Protein AF-A0A8T3YT86-F1 (afdb_monomer_lite)

Sequence (71 aa):
MKAKLTNLRQTFYLQLVQKLQTLSDQLTWSHYTELLEIDEDLERNFYEKECISEKWSVRELIAYIPNKWFY

Radius of gyration: 12.6 Å; chains: 1; bounding box: 32×24×29 Å

Secondary structure (DSSP, 8-state):
--HHHHHHHHHHHHHHHHHHTTTTTT--HHHHHHHTT---HHHHHHHHHHHHHHT--HHHHHHHSTTSTT-

Foldseek 3Di:
DPPPVVVVVVVVVVVVVVVCVPVVPQDDPLQVVLLVVDPDPVVSVVLVVCCRVVVDDSVVSVVVVVPPPPD

pLDDT: mean 71.81, std 14.63, range [36.34, 88.19]

Structure (mmCIF, N/CA/C/O backbone):
data_AF-A0A8T3YT86-F1
#
_entry.id   AF-A0A8T3YT86-F1
#
loop_
_atom_site.group_PDB
_atom_site.id
_atom_site.type_symbol
_atom_site.label_atom_id
_atom_site.label_alt_id
_atom_site.label_comp_id
_atom_site.label_asym_id
_atom_site.label_entity_id
_atom_site.label_seq_id
_atom_site.pdbx_PDB_ins_code
_atom_site.Cartn_x
_atom_site.Cartn_y
_atom_site.Cartn_z
_atom_site.occupancy
_atom_site.B_iso_or_equiv
_atom_site.auth_seq_id
_atom_site.auth_comp_id
_atom_site.auth_asym_id
_atom_site.auth_atom_id
_atom_site.pdbx_PDB_model_num
ATOM 1 N N . MET A 1 1 ? 18.319 9.752 -19.593 1.00 42.09 1 MET A N 1
ATOM 2 C CA . MET A 1 1 ? 17.246 8.730 -19.561 1.00 42.09 1 MET A CA 1
ATOM 3 C C . MET A 1 1 ? 16.748 8.447 -18.128 1.00 42.09 1 MET A C 1
ATOM 5 O O . MET A 1 1 ? 16.660 7.297 -17.738 1.00 42.09 1 MET A O 1
ATOM 9 N N . LYS A 1 2 ? 16.399 9.472 -17.325 1.00 36.34 2 LYS A N 1
ATOM 10 C CA . LYS A 1 2 ? 15.825 9.293 -15.964 1.00 36.34 2 LYS A CA 1
ATOM 11 C C . LYS A 1 2 ? 14.340 9.689 -15.852 1.00 36.34 2 LYS A C 1
ATOM 13 O O . LYS A 1 2 ? 13.720 9.415 -14.839 1.00 36.34 2 LYS A O 1
ATOM 18 N N . ALA A 1 3 ? 13.763 10.292 -16.897 1.00 39.03 3 ALA A N 1
ATOM 19 C CA . ALA A 1 3 ? 12.431 10.908 -16.855 1.00 39.03 3 ALA A CA 1
ATOM 20 C C . ALA A 1 3 ? 11.249 9.925 -16.999 1.00 39.03 3 ALA A C 1
ATOM 22 O O . ALA A 1 3 ? 10.125 10.258 -16.642 1.00 39.03 3 ALA A O 1
ATOM 23 N N . LYS A 1 4 ? 11.477 8.710 -17.519 1.00 44.59 4 LYS A N 1
ATOM 24 C CA . LYS A 1 4 ? 10.396 7.735 -17.760 1.00 44.59 4 LYS A CA 1
ATOM 25 C C . LYS A 1 4 ? 9.950 7.034 -16.467 1.00 44.59 4 LYS A C 1
ATOM 27 O O . LYS A 1 4 ? 8.762 6.816 -16.269 1.00 44.59 4 LYS A O 1
ATOM 32 N N . LEU A 1 5 ? 10.897 6.764 -15.564 1.00 47.94 5 LEU A N 1
ATOM 33 C CA . LEU A 1 5 ? 10.652 6.122 -14.266 1.00 47.94 5 LEU A CA 1
ATOM 34 C C . LEU A 1 5 ? 9.955 7.058 -13.269 1.00 47.94 5 LEU A C 1
ATOM 36 O O . LEU A 1 5 ? 9.093 6.617 -12.515 1.00 47.94 5 LEU A O 1
ATOM 40 N N . THR A 1 6 ? 10.283 8.354 -13.276 1.00 55.62 6 THR A N 1
ATOM 41 C CA . THR A 1 6 ? 9.633 9.347 -12.403 1.00 55.62 6 THR A CA 1
ATOM 42 C C . THR A 1 6 ? 8.152 9.506 -12.727 1.00 55.62 6 THR A C 1
ATOM 44 O O . THR A 1 6 ? 7.338 9.543 -11.810 1.00 55.62 6 THR A O 1
ATOM 47 N N . ASN A 1 7 ? 7.788 9.508 -14.013 1.00 59.62 7 ASN A N 1
ATOM 48 C CA . ASN A 1 7 ? 6.390 9.623 -14.434 1.00 59.62 7 ASN A CA 1
ATOM 49 C C . ASN A 1 7 ? 5.552 8.390 -14.059 1.00 59.62 7 ASN A C 1
ATOM 51 O O . ASN A 1 7 ? 4.404 8.536 -13.640 1.00 59.62 7 ASN A O 1
ATOM 55 N N . LEU A 1 8 ? 6.118 7.181 -14.151 1.00 63.25 8 LEU A N 1
ATOM 56 C CA . LEU A 1 8 ? 5.436 5.951 -13.727 1.00 63.25 8 LEU A CA 1
ATOM 57 C C . LEU A 1 8 ? 5.250 5.906 -12.205 1.00 63.25 8 LEU A C 1
ATOM 59 O O . LEU A 1 8 ? 4.158 5.620 -11.728 1.00 63.25 8 LEU A O 1
ATOM 63 N N . ARG A 1 9 ? 6.269 6.301 -11.431 1.00 63.19 9 ARG A N 1
ATOM 64 C CA . ARG A 1 9 ? 6.154 6.413 -9.966 1.00 63.19 9 ARG A CA 1
ATOM 65 C C . ARG A 1 9 ? 5.101 7.434 -9.541 1.00 63.19 9 ARG A C 1
ATOM 67 O O . ARG A 1 9 ? 4.349 7.179 -8.608 1.00 63.19 9 ARG A O 1
ATOM 74 N N . GLN A 1 10 ? 5.021 8.572 -10.228 1.00 62.66 10 GLN A N 1
ATOM 75 C CA . GLN A 1 10 ? 4.077 9.638 -9.894 1.00 62.66 10 GLN A CA 1
ATOM 76 C C . GLN A 1 10 ? 2.629 9.301 -10.286 1.00 62.66 10 GLN A C 1
ATOM 78 O O . GLN A 1 10 ? 1.701 9.636 -9.556 1.00 62.66 10 GLN A O 1
ATOM 83 N N . THR A 1 11 ? 2.420 8.599 -11.402 1.00 62.97 11 THR A N 1
ATOM 84 C CA . THR A 1 11 ? 1.085 8.124 -11.811 1.00 62.97 11 THR A CA 1
ATOM 85 C C . THR A 1 11 ? 0.581 6.999 -10.911 1.00 62.97 11 THR A C 1
ATOM 87 O O . THR A 1 11 ? -0.561 7.056 -10.456 1.00 62.97 11 THR A O 1
ATOM 90 N N . PHE A 1 12 ? 1.449 6.046 -10.561 1.00 66.94 12 PHE A N 1
ATOM 91 C CA . PHE A 1 12 ? 1.126 4.994 -9.599 1.00 66.94 12 PHE A CA 1
ATOM 92 C C . PHE A 1 12 ? 0.842 5.579 -8.207 1.00 66.94 12 PHE A C 1
ATOM 94 O O . PHE A 1 12 ? -0.131 5.196 -7.567 1.00 66.94 12 PHE A O 1
ATOM 101 N N . TYR A 1 13 ? 1.609 6.591 -7.779 1.00 67.75 13 TYR A N 1
ATOM 102 C CA . TYR A 1 13 ? 1.344 7.351 -6.552 1.00 67.75 13 TYR A CA 1
ATOM 103 C C . TYR A 1 13 ? -0.055 7.979 -6.545 1.00 67.75 13 TYR A C 1
ATOM 105 O O . TYR A 1 13 ? -0.777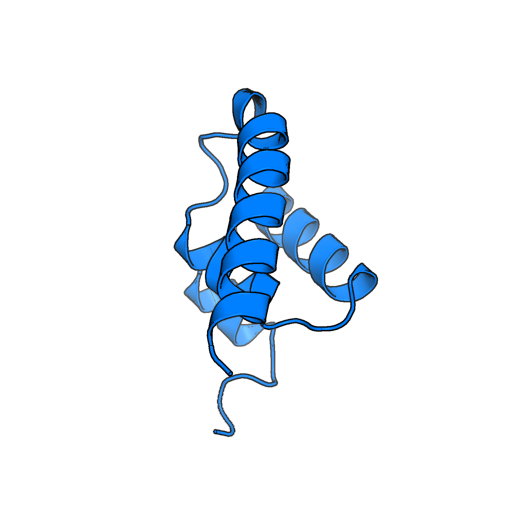 7.822 -5.570 1.00 67.75 13 TYR A O 1
ATOM 113 N N . LEU A 1 14 ? -0.488 8.638 -7.624 1.00 65.12 14 LEU A N 1
ATOM 114 C CA . LEU A 1 14 ? -1.822 9.253 -7.683 1.00 65.12 14 LEU A CA 1
ATOM 115 C C . LEU A 1 14 ? -2.963 8.224 -7.676 1.00 65.12 14 LEU A C 1
ATOM 117 O O . LEU A 1 14 ? -4.033 8.502 -7.130 1.00 65.12 14 LEU A O 1
ATOM 121 N N . GLN A 1 15 ? -2.751 7.044 -8.265 1.00 67.00 15 GLN A N 1
ATOM 122 C CA . GLN A 1 15 ? -3.706 5.933 -8.201 1.00 67.00 15 GLN A CA 1
ATOM 123 C C . GLN A 1 15 ? -3.752 5.300 -6.805 1.00 67.00 15 GLN A C 1
ATOM 125 O O . GLN A 1 15 ? -4.836 5.009 -6.299 1.00 67.00 15 GLN A O 1
ATOM 130 N N . LEU A 1 16 ? -2.593 5.130 -6.164 1.00 65.44 16 LEU A N 1
ATOM 131 C CA . LEU A 1 16 ? -2.486 4.622 -4.798 1.00 65.44 16 LEU A CA 1
ATOM 132 C C . LEU A 1 16 ? -3.091 5.595 -3.790 1.00 65.44 16 LEU A C 1
ATOM 134 O O . LEU A 1 16 ? -3.902 5.175 -2.982 1.00 65.44 16 LEU A O 1
ATOM 138 N N . VAL A 1 17 ? -2.777 6.891 -3.858 1.00 61.06 17 VAL A N 1
ATOM 139 C CA . VAL A 1 17 ? -3.321 7.918 -2.951 1.00 61.06 17 VAL A CA 1
ATOM 140 C C . VAL A 1 17 ? -4.848 8.003 -3.041 1.00 61.06 17 VAL A C 1
ATOM 142 O O . VAL A 1 17 ? -5.513 8.170 -2.021 1.00 61.06 17 VAL A O 1
ATOM 145 N N . GLN A 1 18 ? -5.421 7.812 -4.233 1.00 60.59 18 GLN A N 1
ATOM 146 C CA . GLN A 1 18 ? -6.875 7.721 -4.397 1.00 60.59 18 GLN A CA 1
ATOM 147 C C . GLN A 1 18 ? -7.474 6.459 -3.761 1.00 60.59 18 GLN A C 1
ATOM 149 O O . GLN A 1 18 ? -8.534 6.546 -3.149 1.00 60.59 18 GLN A O 1
ATOM 154 N N . LYS A 1 19 ? -6.800 5.301 -3.831 1.00 61.38 19 LYS A N 1
ATOM 155 C CA . LYS A 1 19 ? -7.209 4.102 -3.070 1.00 61.38 19 LYS A CA 1
ATOM 156 C C . LYS A 1 19 ? -7.025 4.297 -1.553 1.00 61.38 19 LYS A C 1
ATOM 158 O O . LYS A 1 19 ? -7.867 3.883 -0.760 1.00 61.38 19 LYS A O 1
ATOM 163 N N . LEU A 1 20 ? -5.958 4.988 -1.155 1.00 54.16 20 LEU A N 1
ATOM 164 C CA . LEU A 1 20 ? -5.543 5.245 0.227 1.00 54.16 20 LEU A CA 1
ATOM 165 C C . LEU A 1 20 ? -6.412 6.254 0.975 1.00 54.16 20 LEU A C 1
ATOM 167 O O . LEU A 1 20 ? -6.395 6.233 2.203 1.00 54.16 20 LEU A O 1
ATOM 171 N N . GLN A 1 21 ? -7.223 7.072 0.293 1.00 54.09 21 GLN A N 1
ATOM 172 C CA . GLN A 1 21 ? -8.216 7.929 0.961 1.00 54.09 21 GLN A CA 1
ATOM 173 C C . GLN A 1 21 ? -9.196 7.135 1.852 1.00 54.09 21 GLN A C 1
ATOM 175 O O . GLN A 1 21 ? -9.862 7.727 2.695 1.00 54.09 21 GLN A O 1
ATOM 180 N N . THR A 1 22 ? -9.237 5.801 1.719 1.00 52.69 22 THR A N 1
ATOM 181 C CA . THR A 1 22 ? -9.992 4.886 2.595 1.00 52.69 22 THR A CA 1
ATOM 182 C C . THR A 1 22 ? -9.128 3.973 3.487 1.00 52.69 22 THR A C 1
ATOM 184 O O . THR A 1 22 ? -9.672 3.301 4.356 1.00 52.69 22 THR A O 1
ATOM 187 N N . LEU A 1 23 ? -7.795 3.961 3.326 1.00 52.59 23 LEU A N 1
ATOM 188 C CA . LEU A 1 23 ? -6.857 2.999 3.947 1.00 52.59 23 LEU A CA 1
ATOM 189 C C . LEU A 1 23 ? -5.632 3.659 4.617 1.00 52.59 23 LEU A C 1
ATOM 191 O O . LEU A 1 23 ? -4.636 2.988 4.885 1.00 52.59 23 LEU A O 1
ATOM 195 N N . SER A 1 24 ? -5.689 4.968 4.881 1.00 53.28 24 SER A N 1
ATOM 196 C CA . SER A 1 24 ? -4.544 5.798 5.300 1.00 53.28 24 SER A CA 1
ATOM 197 C C . SER A 1 24 ? -3.789 5.331 6.559 1.00 53.28 24 SER A C 1
ATOM 199 O O . SER A 1 24 ? -2.690 5.825 6.795 1.00 53.28 24 SER A O 1
ATOM 201 N N . ASP A 1 25 ? -4.320 4.389 7.340 1.00 58.06 25 ASP A N 1
ATOM 202 C CA . ASP A 1 25 ? -3.702 3.923 8.589 1.00 58.06 25 ASP A CA 1
ATOM 203 C C . ASP A 1 25 ? -2.956 2.580 8.490 1.00 58.06 25 ASP A C 1
ATOM 205 O O . ASP A 1 25 ? -2.396 2.135 9.490 1.00 58.06 25 ASP A O 1
ATOM 209 N N . GLN A 1 26 ? -2.932 1.906 7.332 1.00 65.44 26 GLN A N 1
ATOM 210 C CA . GLN A 1 26 ? -2.427 0.519 7.273 1.00 65.44 26 GLN A CA 1
ATOM 211 C C . GLN A 1 26 ? -1.052 0.345 6.616 1.00 65.44 26 GLN A C 1
ATOM 213 O O . GLN A 1 26 ? -0.281 -0.495 7.068 1.00 65.44 26 GLN A O 1
ATOM 218 N N . LEU A 1 27 ? -0.698 1.145 5.601 1.00 73.56 27 LEU A N 1
ATOM 219 C CA . LEU A 1 27 ? 0.590 1.033 4.899 1.00 73.56 27 LEU A CA 1
ATOM 220 C C . LEU A 1 27 ? 1.250 2.398 4.698 1.00 73.56 27 LEU A C 1
ATOM 222 O O . LEU A 1 27 ? 0.659 3.330 4.153 1.00 73.56 27 LEU A O 1
ATOM 226 N N . THR A 1 28 ? 2.514 2.500 5.103 1.00 77.50 28 THR A N 1
ATOM 227 C CA . THR A 1 28 ? 3.346 3.699 4.918 1.00 77.50 28 THR A CA 1
ATOM 228 C C . THR A 1 28 ? 4.043 3.710 3.555 1.00 77.50 28 THR A C 1
ATOM 230 O O . THR A 1 28 ? 4.199 2.671 2.918 1.00 77.50 28 THR A O 1
ATOM 233 N N . TRP A 1 29 ? 4.544 4.877 3.126 1.00 76.50 29 TRP A N 1
ATOM 234 C CA . TRP A 1 29 ? 5.308 5.038 1.875 1.00 76.50 29 TRP A CA 1
ATOM 235 C C . TRP A 1 29 ? 6.448 4.022 1.713 1.00 76.50 29 TRP A C 1
ATOM 237 O O . TRP A 1 29 ? 6.694 3.548 0.609 1.00 76.50 29 TRP A O 1
ATOM 247 N N . SER A 1 30 ? 7.089 3.637 2.818 1.00 82.19 30 SER A N 1
ATOM 248 C CA . SER A 1 30 ? 8.143 2.627 2.817 1.00 82.19 30 SER A CA 1
ATOM 249 C C . SER A 1 30 ? 7.659 1.248 2.369 1.00 82.19 30 SER A C 1
ATOM 251 O O . SER A 1 30 ? 8.412 0.557 1.712 1.00 82.19 30 SER A O 1
ATOM 253 N N . HIS A 1 31 ? 6.414 0.847 2.639 1.00 83.75 31 HIS A N 1
ATOM 254 C CA . HIS A 1 31 ? 5.876 -0.405 2.088 1.00 83.75 31 HIS A CA 1
ATOM 255 C C . HIS A 1 31 ? 5.724 -0.310 0.570 1.00 83.75 31 HIS A C 1
ATOM 257 O O . HIS A 1 31 ? 6.085 -1.226 -0.160 1.00 83.75 31 HIS A O 1
ATOM 263 N N . TYR A 1 32 ? 5.249 0.832 0.075 1.00 79.12 32 TYR A N 1
ATOM 264 C CA . TYR A 1 32 ? 5.063 1.041 -1.357 1.00 79.12 32 TYR A CA 1
ATOM 265 C C . TYR A 1 32 ? 6.375 1.099 -2.125 1.00 79.12 32 TYR A C 1
ATOM 267 O O . TYR A 1 32 ? 6.418 0.631 -3.256 1.00 79.12 32 TYR A O 1
ATOM 275 N N . THR A 1 33 ? 7.447 1.636 -1.542 1.00 83.38 33 THR A N 1
ATOM 276 C CA . THR A 1 33 ? 8.759 1.593 -2.198 1.00 83.38 33 THR A CA 1
ATOM 277 C C . THR A 1 33 ? 9.239 0.163 -2.407 1.00 83.38 33 THR A C 1
ATOM 279 O O . THR A 1 33 ? 9.776 -0.115 -3.471 1.00 83.38 33 THR A O 1
ATOM 282 N N . GLU A 1 34 ? 8.975 -0.734 -1.454 1.00 85.00 34 GLU A N 1
ATOM 283 C CA . GLU A 1 34 ? 9.280 -2.165 -1.585 1.00 85.00 34 GLU A CA 1
ATOM 284 C C . GLU A 1 34 ? 8.385 -2.834 -2.636 1.00 85.00 34 GLU A C 1
ATOM 286 O O . GLU A 1 34 ? 8.870 -3.490 -3.550 1.00 85.00 34 GLU A O 1
ATOM 291 N N . LEU A 1 35 ? 7.071 -2.598 -2.576 1.00 82.94 35 LEU A N 1
ATOM 292 C CA . LEU A 1 35 ? 6.111 -3.150 -3.540 1.00 82.94 35 LEU A CA 1
ATOM 293 C C . LEU A 1 35 ? 6.356 -2.659 -4.981 1.00 82.94 35 LEU A C 1
ATOM 295 O O . LEU A 1 35 ? 6.077 -3.376 -5.939 1.00 82.94 35 LEU A O 1
ATOM 299 N N . LEU A 1 36 ? 6.877 -1.443 -5.157 1.00 81.62 36 LEU A N 1
ATOM 300 C CA . LEU A 1 36 ? 7.238 -0.879 -6.463 1.00 81.62 36 LEU A CA 1
ATOM 301 C C . LEU A 1 36 ? 8.505 -1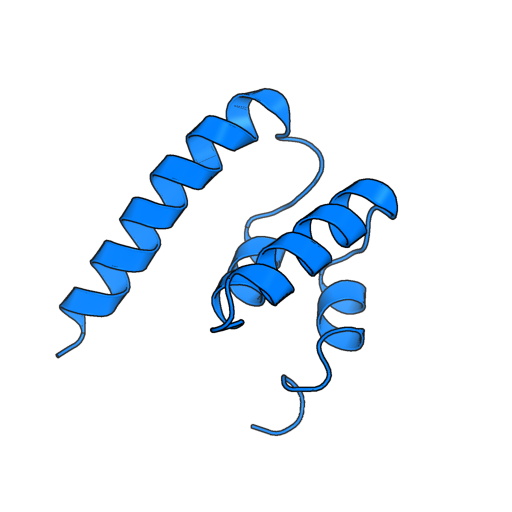.497 -7.070 1.00 81.62 36 LEU A C 1
ATOM 303 O O . LEU A 1 36 ? 8.727 -1.310 -8.264 1.00 81.62 36 LEU A O 1
ATOM 307 N N . GLU A 1 37 ? 9.339 -2.175 -6.278 1.00 79.38 37 GLU A N 1
ATOM 308 C CA . GLU A 1 37 ? 10.494 -2.931 -6.786 1.00 79.38 37 GLU A CA 1
ATOM 309 C C . GLU A 1 37 ? 10.085 -4.293 -7.365 1.00 79.38 37 GLU A C 1
ATOM 311 O O . GLU A 1 37 ? 10.848 -4.886 -8.121 1.00 79.38 37 GLU A O 1
ATOM 316 N N . ILE A 1 38 ? 8.878 -4.772 -7.050 1.00 83.19 38 ILE A N 1
ATOM 317 C CA . ILE A 1 38 ? 8.310 -5.991 -7.628 1.00 83.19 38 ILE A CA 1
ATOM 318 C C . ILE A 1 38 ? 7.808 -5.672 -9.039 1.00 83.19 38 ILE A C 1
ATOM 320 O O . ILE A 1 38 ? 6.892 -4.860 -9.200 1.00 83.19 38 ILE A O 1
ATOM 324 N N . ASP A 1 39 ? 8.383 -6.315 -10.056 1.00 79.94 39 ASP A N 1
ATOM 325 C CA . ASP A 1 39 ? 8.015 -6.107 -11.463 1.00 79.94 39 ASP A CA 1
ATOM 326 C C . ASP A 1 39 ? 6.648 -6.725 -11.817 1.00 79.94 39 ASP A C 1
ATOM 328 O O . ASP A 1 39 ? 5.896 -6.161 -12.613 1.00 79.94 39 ASP A O 1
ATOM 332 N N . GLU A 1 40 ? 6.300 -7.863 -11.209 1.00 83.69 40 GLU A N 1
ATOM 333 C CA . GLU A 1 40 ? 5.058 -8.597 -11.473 1.00 83.69 40 GLU A CA 1
ATOM 334 C C . GLU A 1 40 ? 3.874 -7.996 -10.687 1.00 83.69 40 GLU A C 1
ATOM 336 O O . GLU A 1 40 ? 3.827 -8.022 -9.455 1.00 83.69 40 GLU A O 1
ATOM 341 N N . ASP A 1 41 ? 2.860 -7.487 -11.394 1.00 81.38 41 ASP A N 1
ATOM 342 C CA . ASP A 1 41 ? 1.693 -6.849 -10.764 1.00 81.38 41 ASP A CA 1
ATOM 343 C C . ASP A 1 41 ? 0.861 -7.819 -9.897 1.00 81.38 41 ASP A C 1
ATOM 345 O O . ASP A 1 41 ? 0.235 -7.400 -8.918 1.00 81.38 41 ASP A O 1
ATOM 349 N N . LEU A 1 42 ? 0.849 -9.114 -10.239 1.00 84.88 42 LEU A N 1
ATOM 350 C CA . LEU A 1 42 ? 0.161 -10.155 -9.464 1.00 84.88 42 LEU A CA 1
ATOM 351 C C . LEU A 1 42 ? 0.822 -10.370 -8.101 1.00 84.88 42 LEU A C 1
ATOM 353 O O . LEU A 1 42 ? 0.134 -10.396 -7.080 1.00 84.88 42 LEU A O 1
ATOM 357 N N . GLU A 1 43 ? 2.147 -10.488 -8.097 1.00 85.31 43 GLU A N 1
ATOM 358 C CA . GLU A 1 43 ? 2.950 -10.664 -6.891 1.00 85.31 43 GLU A CA 1
ATOM 359 C C . GLU A 1 43 ? 2.849 -9.422 -5.995 1.00 85.31 43 GLU A C 1
ATOM 361 O O . GLU A 1 43 ? 2.585 -9.533 -4.798 1.00 85.31 43 GLU A O 1
ATOM 366 N N . ARG A 1 44 ? 2.905 -8.222 -6.589 1.00 86.50 44 ARG A N 1
ATOM 367 C CA . ARG A 1 44 ? 2.707 -6.958 -5.866 1.00 86.50 44 ARG A CA 1
ATOM 368 C C . ARG A 1 44 ? 1.367 -6.910 -5.127 1.00 86.50 44 ARG A C 1
ATOM 370 O O . ARG A 1 44 ? 1.324 -6.557 -3.953 1.00 86.50 44 ARG A O 1
ATOM 377 N N . ASN A 1 45 ? 0.275 -7.262 -5.805 1.00 84.44 45 ASN A N 1
ATOM 378 C CA . ASN A 1 45 ? -1.072 -7.228 -5.228 1.00 84.44 45 ASN A CA 1
ATOM 379 C C . ASN A 1 45 ? -1.263 -8.303 -4.143 1.00 84.44 45 ASN A C 1
ATOM 381 O O . ASN A 1 45 ? -1.997 -8.092 -3.180 1.00 84.44 45 ASN A O 1
ATOM 385 N N . PHE A 1 46 ? -0.592 -9.451 -4.278 1.00 87.06 46 PHE A N 1
ATOM 386 C CA . PHE A 1 46 ? -0.567 -10.475 -3.237 1.00 87.06 46 PHE A CA 1
ATOM 387 C C . PHE A 1 46 ? 0.067 -9.930 -1.951 1.00 87.06 46 PHE A C 1
ATOM 389 O O . PHE A 1 46 ? -0.595 -9.892 -0.916 1.00 87.06 46 PHE A O 1
ATOM 396 N N . TYR A 1 47 ? 1.293 -9.407 -2.033 1.00 87.44 47 TYR A N 1
ATOM 397 C CA . TYR A 1 47 ? 1.990 -8.856 -0.869 1.00 87.44 47 TYR A CA 1
ATOM 398 C C . TYR A 1 47 ? 1.293 -7.627 -0.273 1.00 87.44 47 TYR A C 1
ATOM 400 O O . TYR A 1 47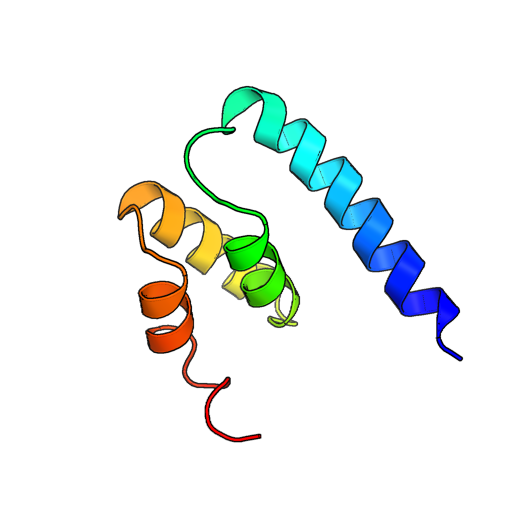 ? 1.260 -7.480 0.944 1.00 87.44 47 TYR A O 1
ATOM 408 N N . GLU A 1 48 ? 0.678 -6.772 -1.095 1.00 84.31 48 GLU A N 1
ATOM 409 C CA . GLU A 1 48 ? -0.125 -5.639 -0.614 1.00 84.31 48 GLU A CA 1
ATOM 410 C C . GLU A 1 48 ? -1.279 -6.106 0.289 1.00 84.31 48 GLU A C 1
ATOM 412 O O . GLU A 1 48 ? -1.481 -5.560 1.374 1.00 84.31 48 GLU A O 1
ATOM 417 N N . LYS A 1 49 ? -2.013 -7.146 -0.126 1.00 86.25 49 LYS A N 1
ATOM 418 C CA . LYS A 1 49 ? -3.123 -7.703 0.660 1.00 86.25 49 LYS A CA 1
ATOM 419 C C . LYS A 1 49 ? -2.653 -8.383 1.935 1.00 86.25 49 LYS A C 1
ATOM 421 O O . LYS A 1 49 ? -3.267 -8.168 2.977 1.00 86.25 49 LYS A O 1
ATOM 426 N N . GLU A 1 50 ? -1.578 -9.160 1.862 1.00 88.19 50 GLU A N 1
ATOM 427 C CA . GLU A 1 50 ? -1.018 -9.833 3.035 1.00 88.19 50 GLU A CA 1
ATOM 428 C C . GLU A 1 50 ? -0.506 -8.811 4.057 1.00 88.19 50 GLU A C 1
ATOM 430 O O . GLU A 1 50 ? -0.826 -8.916 5.240 1.00 88.19 50 GLU A O 1
ATOM 435 N N . CYS A 1 51 ? 0.176 -7.744 3.615 1.00 85.88 51 CYS A N 1
ATOM 436 C CA . CYS A 1 51 ? 0.612 -6.674 4.512 1.00 85.88 51 CYS A CA 1
ATOM 437 C C . CYS A 1 51 ? -0.554 -5.972 5.218 1.00 85.88 51 CYS A C 1
ATOM 439 O O . CYS A 1 51 ? -0.41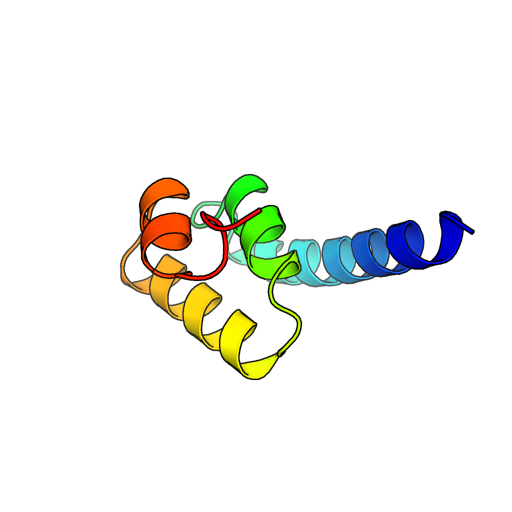2 -5.588 6.374 1.00 85.88 51 CYS A O 1
ATOM 441 N N . ILE A 1 52 ? -1.694 -5.804 4.546 1.00 83.06 52 ILE A N 1
ATOM 442 C CA . ILE A 1 52 ? -2.915 -5.214 5.121 1.00 83.06 52 ILE A CA 1
ATOM 443 C C . ILE A 1 52 ? -3.578 -6.193 6.102 1.00 83.06 52 ILE A C 1
ATOM 445 O O . ILE A 1 52 ? -3.951 -5.798 7.207 1.00 83.06 52 ILE A O 1
ATOM 449 N N . SER A 1 53 ? -3.709 -7.466 5.717 1.00 85.56 53 SER A N 1
ATOM 450 C CA . SER A 1 53 ? -4.352 -8.512 6.524 1.00 85.56 53 SER A CA 1
ATOM 451 C C . SER A 1 53 ? -3.594 -8.771 7.826 1.00 85.56 53 SER A C 1
ATOM 453 O O . SER A 1 53 ? -4.168 -8.715 8.913 1.00 85.56 53 SER A O 1
ATOM 455 N N . GLU A 1 54 ? -2.285 -8.989 7.715 1.00 86.19 54 GLU A N 1
ATOM 456 C CA . GLU A 1 54 ? -1.409 -9.387 8.819 1.00 86.19 54 GLU A CA 1
ATOM 457 C C . GLU A 1 54 ? -0.691 -8.197 9.474 1.00 86.19 54 GLU A C 1
ATOM 459 O O . GLU A 1 54 ? 0.051 -8.370 10.440 1.00 86.19 54 GLU A O 1
ATOM 464 N N . LYS A 1 55 ? -0.909 -6.973 8.970 1.00 84.62 55 LYS A N 1
ATOM 465 C CA . LYS A 1 55 ? -0.269 -5.734 9.451 1.00 84.62 55 LYS A CA 1
ATOM 466 C C . LYS A 1 55 ? 1.254 -5.839 9.512 1.00 84.62 55 LYS A C 1
ATOM 468 O O . LYS A 1 55 ? 1.878 -5.388 10.476 1.00 84.62 55 LYS A O 1
ATOM 473 N N . TRP A 1 56 ? 1.845 -6.435 8.480 1.00 86.94 56 TRP A N 1
ATOM 474 C CA . TRP A 1 56 ? 3.293 -6.575 8.396 1.00 86.94 56 TRP A CA 1
ATOM 475 C C . TRP A 1 56 ? 3.972 -5.215 8.430 1.00 86.94 56 TRP A C 1
ATOM 477 O O . TRP A 1 56 ? 3.555 -4.258 7.782 1.00 86.94 56 TRP A O 1
ATOM 487 N N . SER A 1 57 ? 5.063 -5.158 9.177 1.00 85.69 57 SER A N 1
ATOM 488 C CA . SER A 1 57 ? 6.021 -4.073 9.111 1.00 85.69 57 SER A CA 1
ATOM 489 C C . SER A 1 57 ? 6.844 -4.150 7.822 1.00 85.69 57 SER A C 1
ATOM 491 O O . SER A 1 57 ?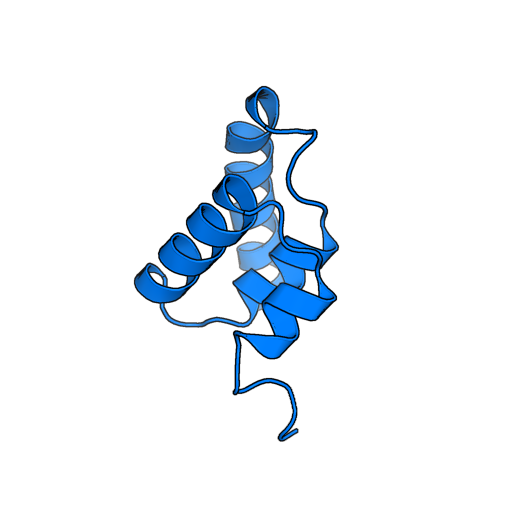 7.022 -5.211 7.223 1.00 85.69 57 SER A O 1
ATOM 493 N N . VAL A 1 58 ? 7.458 -3.026 7.442 1.00 85.00 58 VAL A N 1
ATOM 494 C CA . VAL A 1 58 ? 8.343 -2.936 6.264 1.00 85.00 58 VAL A CA 1
ATOM 495 C C . VAL A 1 58 ? 9.437 -4.011 6.301 1.00 85.00 58 VAL A C 1
ATOM 497 O O . VAL A 1 58 ? 9.800 -4.566 5.272 1.00 85.00 58 VAL A O 1
ATOM 500 N N . ARG A 1 59 ? 9.961 -4.334 7.492 1.00 83.94 59 ARG A N 1
ATOM 501 C CA . ARG A 1 59 ? 10.995 -5.367 7.656 1.00 83.94 59 ARG A CA 1
ATOM 502 C C . ARG A 1 59 ? 10.476 -6.770 7.377 1.00 83.94 59 ARG A C 1
ATOM 504 O O . ARG A 1 59 ? 11.205 -7.559 6.791 1.00 83.94 59 ARG A O 1
ATOM 511 N N . GLU A 1 60 ? 9.256 -7.073 7.805 1.00 87.75 60 GLU A N 1
ATOM 512 C CA . GLU A 1 60 ? 8.625 -8.365 7.532 1.00 87.75 60 GLU A CA 1
ATOM 513 C C . GLU A 1 60 ? 8.338 -8.501 6.041 1.00 87.75 60 GLU A C 1
ATOM 515 O O . GLU A 1 60 ? 8.715 -9.506 5.451 1.00 87.75 60 GLU A O 1
ATOM 520 N N . LEU A 1 61 ? 7.809 -7.451 5.404 1.00 86.94 61 LEU A N 1
ATOM 521 C CA . LEU A 1 61 ? 7.640 -7.417 3.951 1.00 86.94 61 LEU A CA 1
ATOM 522 C C . LEU A 1 61 ? 8.965 -7.702 3.217 1.00 86.94 61 LEU A C 1
ATOM 524 O O . LEU A 1 61 ? 9.013 -8.570 2.353 1.00 86.94 61 LEU A O 1
ATOM 528 N N . ILE A 1 62 ? 10.063 -7.050 3.611 1.00 85.50 62 ILE A N 1
ATOM 529 C CA . ILE A 1 62 ? 11.398 -7.291 3.032 1.00 85.50 62 ILE A CA 1
ATOM 530 C C . ILE A 1 62 ? 11.907 -8.716 3.303 1.00 85.50 62 ILE A C 1
ATOM 532 O O . ILE A 1 62 ? 12.643 -9.268 2.491 1.00 85.50 62 ILE A O 1
ATOM 536 N N . ALA A 1 63 ? 11.554 -9.324 4.435 1.00 86.44 63 ALA A N 1
ATOM 537 C CA . ALA A 1 63 ? 11.928 -10.706 4.732 1.00 86.44 63 ALA A CA 1
ATOM 538 C C . ALA A 1 63 ? 11.158 -11.710 3.856 1.00 86.44 63 ALA A C 1
ATOM 540 O O . ALA A 1 63 ? 11.725 -12.721 3.445 1.00 86.44 63 ALA A O 1
ATOM 541 N N . TYR A 1 64 ? 9.892 -11.418 3.548 1.00 83.31 64 TYR A N 1
ATOM 542 C CA . TYR A 1 64 ? 9.054 -12.234 2.668 1.00 83.31 64 TYR A CA 1
ATOM 543 C C . TYR A 1 64 ? 9.319 -12.017 1.178 1.00 83.31 64 TYR A C 1
ATOM 545 O O . TYR A 1 64 ? 8.933 -12.873 0.383 1.00 83.31 64 TYR A O 1
ATOM 553 N N . ILE A 1 65 ? 9.967 -10.911 0.801 1.00 84.81 65 ILE A N 1
ATOM 554 C CA . ILE A 1 65 ? 10.478 -10.665 -0.551 1.00 84.81 65 ILE A CA 1
ATOM 555 C C . ILE A 1 65 ? 11.942 -11.147 -0.590 1.00 84.81 65 ILE A C 1
ATOM 557 O O . ILE A 1 65 ? 12.863 -10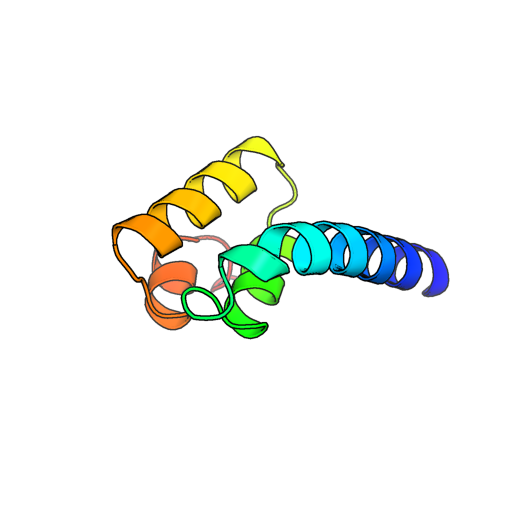.390 -0.274 1.00 84.81 65 ILE A O 1
ATOM 561 N N . PRO A 1 66 ? 12.214 -12.405 -0.988 1.00 67.06 66 PRO A N 1
ATOM 562 C CA . PRO A 1 66 ? 13.547 -13.009 -0.884 1.00 67.06 66 PRO A CA 1
ATOM 563 C C . PRO A 1 66 ? 14.609 -12.337 -1.772 1.00 67.06 66 PRO A C 1
ATOM 565 O O . PRO A 1 66 ? 15.804 -12.554 -1.580 1.00 67.06 66 PRO A O 1
ATOM 568 N N . ASN A 1 67 ? 14.198 -11.500 -2.727 1.00 64.50 67 ASN A N 1
ATOM 569 C CA . ASN A 1 67 ? 15.067 -10.965 -3.776 1.00 64.50 67 ASN A CA 1
ATOM 570 C C . ASN A 1 67 ? 15.824 -9.679 -3.403 1.00 64.50 67 ASN A C 1
ATOM 572 O O . ASN A 1 67 ? 16.654 -9.225 -4.188 1.00 64.50 67 ASN A O 1
ATOM 576 N N . LYS A 1 68 ? 15.586 -9.086 -2.224 1.00 61.31 68 LYS A N 1
ATOM 577 C CA . LYS A 1 68 ? 16.194 -7.789 -1.873 1.00 61.31 68 LYS A CA 1
ATOM 578 C C . LYS A 1 68 ? 17.611 -7.877 -1.291 1.00 61.31 68 LYS A C 1
ATOM 580 O O . LYS A 1 68 ? 18.385 -6.936 -1.422 1.00 61.31 68 LYS A O 1
ATOM 585 N N . TRP A 1 69 ? 17.979 -8.999 -0.672 1.00 55.62 69 TRP A N 1
ATOM 586 C CA . TRP A 1 69 ? 19.254 -9.140 0.056 1.00 55.62 69 TRP A CA 1
ATOM 587 C C . TRP A 1 69 ? 20.471 -9.456 -0.828 1.00 55.62 69 TRP A C 1
ATOM 589 O O . TRP A 1 69 ? 21.586 -9.518 -0.317 1.00 55.62 69 TRP A O 1
ATOM 599 N N . PHE A 1 70 ? 20.273 -9.663 -2.133 1.00 48.97 70 PHE A N 1
ATOM 600 C CA . PHE A 1 70 ? 21.313 -10.140 -3.054 1.00 48.97 70 PHE A CA 1
ATOM 601 C C . PHE A 1 70 ? 21.823 -9.084 -4.058 1.00 48.97 70 PHE A C 1
ATOM 603 O O . PHE A 1 70 ? 22.363 -9.461 -5.097 1.00 48.97 70 PHE A O 1
ATOM 610 N N . TYR A 1 71 ? 21.703 -7.787 -3.748 1.00 49.06 71 TYR A N 1
ATOM 611 C CA . TYR A 1 71 ? 22.316 -6.690 -4.518 1.00 49.06 71 TYR A CA 1
ATOM 612 C C . TYR A 1 71 ? 23.466 -6.012 -3.772 1.00 49.06 71 TYR A C 1
ATOM 614 O O . TYR A 1 71 ? 23.335 -5.799 -2.545 1.00 49.06 71 TYR A O 1
#